Protein AF-A0A956XSM3-F1 (afdb_monomer)

Mean predicted aligned error: 4.88 Å

pLDDT: mean 94.02, std 9.65, range [38.81, 98.31]

Secondary structure (DSSP, 8-state):
-HHHHHHHHHHHHHHHHHHT-S---S---THHHHHHHHHTT-----HHHHHHHHHHHHHHHHTTTSS-----SHHHHHHHHHHHHHHS---

Foldseek 3Di:
DVVVVVVVVVVVVVVCVVVVVDDDDPDDDPCVVVVVCVVVVHDDQDPVLVVQQVVVQCVVQVVVVHSGHHDPDPVVSVVSSVVVCVVDPDD

Structure (mmCIF, N/CA/C/O backbone):
data_AF-A0A956XSM3-F1
#
_entry.id   AF-A0A956XSM3-F1
#
loop_
_atom_site.group_PDB
_atom_site.id
_atom_site.type_symbol
_atom_site.label_atom_id
_atom_site.label_alt_id
_atom_site.label_comp_id
_atom_site.label_asym_id
_atom_site.label_entity_id
_atom_site.label_seq_id
_atom_site.pdbx_PDB_ins_code
_atom_site.Cartn_x
_atom_site.Cartn_y
_atom_site.Cartn_z
_atom_site.occupancy
_atom_site.B_iso_or_equiv
_atom_site.auth_seq_id
_atom_site.auth_comp_id
_atom_site.auth_asym_id
_atom_site.auth_atom_id
_atom_site.pdbx_PDB_model_num
ATOM 1 N N . THR A 1 1 ? 15.663 11.140 7.553 1.00 80.88 1 THR A N 1
ATOM 2 C CA . THR A 1 1 ? 16.673 10.271 6.920 1.00 80.88 1 THR A CA 1
ATOM 3 C C . THR A 1 1 ? 16.077 9.523 5.736 1.00 80.88 1 THR A C 1
ATOM 5 O O . THR A 1 1 ? 16.538 9.769 4.636 1.00 80.88 1 THR A O 1
ATOM 8 N N . ASN A 1 2 ? 14.974 8.779 5.897 1.00 94.75 2 ASN A N 1
ATOM 9 C CA . ASN A 1 2 ? 14.372 7.964 4.819 1.00 94.75 2 ASN A CA 1
ATOM 10 C C . ASN A 1 2 ? 13.973 8.740 3.549 1.00 94.75 2 ASN A C 1
ATOM 12 O O . ASN A 1 2 ? 14.044 8.201 2.456 1.00 94.75 2 ASN A O 1
ATOM 16 N N . ARG A 1 3 ? 13.542 10.007 3.665 1.00 95.12 3 ARG A N 1
ATOM 17 C CA . ARG A 1 3 ? 13.119 10.795 2.492 1.00 95.12 3 ARG A CA 1
ATOM 18 C C . ARG A 1 3 ? 14.276 11.099 1.537 1.00 95.12 3 ARG A C 1
ATOM 20 O O . ARG A 1 3 ? 14.094 10.988 0.336 1.00 95.12 3 ARG A O 1
ATOM 27 N N . ALA A 1 4 ? 15.421 11.528 2.066 1.00 96.31 4 ALA A N 1
ATOM 28 C CA . ALA A 1 4 ? 16.575 11.885 1.240 1.00 96.31 4 ALA A CA 1
ATOM 29 C C . ALA A 1 4 ? 17.190 10.634 0.593 1.00 96.31 4 ALA A C 1
ATOM 31 O O . ALA A 1 4 ? 17.437 10.631 -0.604 1.00 96.31 4 ALA A O 1
ATOM 32 N N . ASP A 1 5 ? 17.309 9.561 1.374 1.00 97.44 5 ASP A N 1
ATOM 33 C CA . ASP A 1 5 ? 17.765 8.241 0.924 1.00 9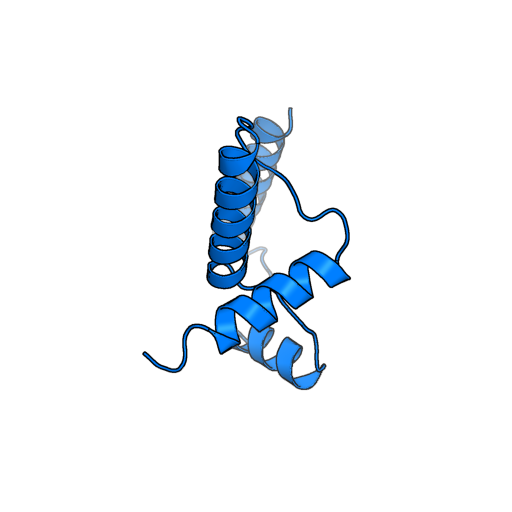7.44 5 ASP A CA 1
ATOM 34 C C . ASP A 1 5 ? 16.872 7.651 -0.188 1.00 97.44 5 ASP A C 1
ATOM 36 O O . ASP A 1 5 ? 17.353 7.210 -1.231 1.00 97.44 5 ASP A O 1
ATOM 40 N N . ALA A 1 6 ? 15.545 7.747 -0.035 1.00 97.75 6 ALA A N 1
ATOM 41 C CA . ALA A 1 6 ? 14.610 7.325 -1.077 1.00 97.75 6 ALA A CA 1
ATOM 42 C C . ALA A 1 6 ? 14.757 8.149 -2.367 1.00 97.75 6 ALA A C 1
ATOM 44 O O . ALA A 1 6 ? 14.658 7.595 -3.459 1.00 97.75 6 ALA A O 1
ATOM 45 N N . VAL A 1 7 ? 15.005 9.459 -2.260 1.00 98.00 7 VAL A N 1
ATOM 46 C CA . VAL A 1 7 ? 15.239 10.318 -3.433 1.00 98.00 7 VAL A CA 1
ATOM 47 C C . VAL A 1 7 ? 16.516 9.905 -4.164 1.00 98.00 7 VAL A C 1
ATOM 49 O O . VAL A 1 7 ? 16.497 9.783 -5.385 1.00 98.00 7 VAL A O 1
ATOM 52 N N . GLU A 1 8 ? 17.604 9.644 -3.442 1.00 97.88 8 GLU A N 1
ATOM 53 C CA . GLU A 1 8 ? 18.862 9.170 -4.032 1.00 97.88 8 GLU A CA 1
ATOM 54 C C . GLU A 1 8 ? 18.693 7.818 -4.743 1.00 97.88 8 GLU A C 1
ATOM 56 O O . GLU A 1 8 ? 19.148 7.642 -5.877 1.00 97.88 8 GLU A O 1
ATOM 61 N N . SER A 1 9 ? 17.954 6.896 -4.120 1.00 97.06 9 SER A N 1
ATOM 62 C CA . SER A 1 9 ? 17.625 5.596 -4.713 1.00 97.06 9 SER A CA 1
ATOM 63 C C . SER A 1 9 ? 16.824 5.745 -6.011 1.00 97.06 9 SER A C 1
ATOM 65 O O . SER A 1 9 ? 17.157 5.124 -7.018 1.00 97.06 9 SER A O 1
ATOM 67 N N . VAL A 1 10 ? 15.795 6.603 -6.023 1.00 97.50 10 VAL A N 1
ATOM 68 C CA . VAL A 1 10 ? 14.982 6.863 -7.224 1.00 97.50 10 VAL A CA 1
ATOM 69 C C . VAL A 1 10 ? 15.814 7.515 -8.327 1.00 97.50 10 VAL A C 1
ATOM 71 O O . VAL A 1 10 ? 15.685 7.129 -9.485 1.00 97.50 10 VAL A O 1
ATOM 74 N N . ASN A 1 11 ? 16.700 8.453 -7.990 1.00 97.94 11 ASN A N 1
ATOM 75 C CA . ASN A 1 11 ? 17.580 9.081 -8.978 1.00 97.94 11 ASN A CA 1
ATOM 76 C C . ASN A 1 11 ? 18.517 8.060 -9.637 1.00 97.94 11 ASN A C 1
ATOM 78 O O . ASN A 1 11 ? 18.718 8.119 -10.847 1.00 97.94 11 ASN A O 1
ATOM 82 N N . SER A 1 12 ? 19.034 7.097 -8.871 1.00 96.94 12 SER A N 1
ATOM 83 C CA . SER A 1 12 ? 19.830 5.994 -9.424 1.00 96.94 12 SER A CA 1
ATOM 84 C C . SER A 1 12 ? 19.014 5.135 -10.399 1.00 96.94 12 SER A C 1
ATOM 86 O O . SER A 1 12 ? 19.476 4.862 -11.502 1.00 96.94 12 SER A O 1
ATOM 88 N N . MET A 1 13 ? 17.766 4.791 -10.051 1.00 96.75 13 MET A N 1
ATOM 89 C CA . MET A 1 13 ? 16.876 4.038 -10.952 1.00 96.75 13 MET A CA 1
ATOM 90 C C . MET A 1 13 ? 16.564 4.807 -12.244 1.00 96.75 13 MET A C 1
ATOM 92 O O . MET A 1 13 ? 16.488 4.209 -13.314 1.00 96.75 13 MET A O 1
ATOM 96 N N . LEU A 1 14 ? 16.386 6.130 -12.168 1.00 97.12 14 LEU A N 1
ATOM 97 C CA . LEU A 1 14 ? 16.175 6.971 -13.351 1.00 97.12 14 LEU A CA 1
ATOM 98 C C . LEU A 1 14 ? 17.418 7.006 -14.247 1.00 97.12 14 LEU A C 1
ATOM 100 O O . LEU A 1 14 ? 17.288 6.883 -15.462 1.00 97.12 14 LEU A O 1
ATOM 104 N N . ALA A 1 15 ? 18.612 7.095 -13.656 1.00 97.31 15 ALA A N 1
ATOM 105 C CA . ALA A 1 15 ? 19.863 7.014 -14.403 1.00 97.31 15 ALA A CA 1
ATOM 106 C C . ALA A 1 15 ? 20.023 5.657 -15.113 1.00 97.31 15 ALA A C 1
ATOM 108 O O . ALA A 1 15 ? 20.503 5.617 -16.245 1.00 97.31 15 ALA A O 1
ATOM 109 N N . ASP A 1 16 ? 19.585 4.549 -14.504 1.00 96.69 16 ASP A N 1
ATOM 110 C CA . ASP A 1 16 ? 19.588 3.238 -15.168 1.00 96.69 16 ASP A CA 1
ATOM 111 C C . ASP A 1 16 ? 18.648 3.193 -16.382 1.00 96.69 16 ASP A C 1
ATOM 113 O O . ASP A 1 16 ? 18.979 2.608 -17.416 1.00 96.69 16 ASP A O 1
ATOM 117 N N . VAL A 1 17 ? 17.483 3.841 -16.285 1.00 95.00 17 VAL A N 1
ATOM 118 C CA . VAL A 1 17 ? 16.542 3.972 -17.408 1.00 95.00 17 VAL A CA 1
ATOM 119 C C . VAL A 1 17 ? 17.160 4.788 -18.543 1.00 95.00 17 VAL A C 1
ATOM 121 O O . VAL A 1 17 ? 17.111 4.353 -19.693 1.00 95.00 17 VAL A O 1
ATOM 124 N N . GLU A 1 18 ? 17.774 5.932 -18.231 1.00 96.12 18 GLU A N 1
ATOM 125 C CA . GLU A 1 18 ? 18.439 6.795 -19.218 1.00 96.12 18 GLU A CA 1
ATOM 126 C C . GLU A 1 18 ? 19.606 6.088 -19.920 1.00 96.12 18 GLU A C 1
ATOM 128 O O . GLU A 1 18 ? 19.781 6.231 -21.130 1.00 96.12 18 GLU A O 1
ATOM 133 N N . ASN A 1 19 ? 20.373 5.284 -19.180 1.00 96.25 19 ASN A N 1
ATOM 134 C CA . ASN A 1 19 ? 21.513 4.537 -19.710 1.00 96.25 19 ASN A CA 1
ATOM 135 C C . ASN A 1 19 ? 21.128 3.195 -20.354 1.00 96.25 19 ASN A C 1
ATOM 137 O O . ASN A 1 19 ? 21.993 2.510 -20.904 1.00 96.25 19 ASN A O 1
ATOM 141 N N . GLY A 1 20 ? 19.854 2.795 -20.291 1.00 94.62 20 GLY A N 1
ATOM 142 C CA . GLY A 1 20 ? 19.388 1.510 -20.815 1.00 94.62 20 GLY A CA 1
ATOM 143 C C . GLY A 1 20 ? 19.948 0.294 -20.068 1.00 94.62 20 GLY A C 1
ATOM 144 O O . GLY A 1 20 ? 19.986 -0.801 -20.625 1.00 94.62 20 GLY A O 1
ATOM 145 N N . THR A 1 21 ? 20.387 0.461 -18.818 1.00 94.25 21 THR A N 1
ATOM 146 C CA . THR A 1 21 ? 20.985 -0.591 -17.974 1.00 94.25 21 THR A CA 1
ATOM 147 C C . THR A 1 21 ? 19.948 -1.342 -17.136 1.00 94.25 21 THR A C 1
ATOM 149 O O . THR A 1 21 ? 20.287 -1.982 -16.141 1.00 94.25 21 THR A O 1
ATOM 152 N N . PHE A 1 22 ? 18.675 -1.303 -17.536 1.00 90.81 22 PHE A N 1
ATOM 153 C CA . PHE A 1 22 ? 17.573 -1.937 -16.818 1.00 90.81 22 PHE A CA 1
ATOM 154 C C . PHE A 1 22 ? 17.121 -3.250 -17.468 1.00 90.81 22 PHE A C 1
ATOM 156 O O . PHE A 1 22 ? 17.254 -3.491 -18.670 1.00 90.81 22 PHE A O 1
ATOM 163 N N . TRP A 1 23 ? 16.563 -4.129 -16.641 1.00 91.19 23 TRP A N 1
ATOM 164 C CA . TRP A 1 23 ? 16.024 -5.410 -17.079 1.00 91.19 23 TRP A CA 1
ATOM 165 C C . TRP A 1 23 ? 14.824 -5.231 -18.022 1.00 91.19 23 TRP A C 1
ATOM 167 O O . TRP A 1 23 ? 13.920 -4.448 -17.744 1.00 91.19 23 TRP A O 1
ATOM 177 N N . SER A 1 24 ? 14.792 -6.000 -19.115 1.00 90.38 24 SER A N 1
ATOM 178 C CA . SER A 1 24 ? 13.673 -6.043 -20.065 1.00 90.38 24 SER A CA 1
ATOM 179 C C . SER A 1 24 ? 12.802 -7.285 -19.821 1.00 90.38 24 SER A C 1
ATOM 181 O O . SER A 1 24 ? 13.180 -8.382 -20.246 1.00 90.38 24 SER A O 1
ATOM 183 N N . PRO A 1 25 ? 11.658 -7.157 -19.128 1.00 91.12 25 PRO A N 1
ATOM 184 C CA . PRO A 1 25 ? 10.762 -8.279 -18.881 1.00 91.12 25 PRO A CA 1
ATOM 185 C C . PRO A 1 25 ? 10.035 -8.727 -20.149 1.00 91.12 25 PRO A C 1
ATOM 187 O O . PRO A 1 25 ? 9.681 -7.924 -21.009 1.00 91.12 25 PRO A O 1
ATOM 190 N N . THR A 1 26 ? 9.728 -10.021 -20.222 1.00 94.31 26 THR A N 1
ATOM 191 C CA . THR A 1 26 ? 8.848 -10.587 -21.256 1.00 94.31 26 THR A CA 1
ATOM 192 C C . THR A 1 26 ? 7.366 -10.359 -20.959 1.00 94.31 26 THR A C 1
ATOM 194 O O . THR A 1 26 ? 6.558 -10.320 -21.882 1.00 94.31 26 THR A O 1
ATOM 197 N N . VAL A 1 27 ? 7.004 -10.193 -19.684 1.00 93.81 27 VAL A N 1
ATOM 198 C CA . VAL A 1 27 ? 5.641 -9.893 -19.229 1.00 93.81 27 VAL A CA 1
ATOM 199 C C . VAL A 1 27 ? 5.606 -8.464 -18.704 1.00 93.81 27 VAL A C 1
ATOM 201 O O . VAL A 1 27 ? 6.258 -8.152 -17.711 1.00 93.81 27 VAL A O 1
ATOM 204 N N . THR A 1 28 ? 4.850 -7.599 -19.375 1.00 94.06 28 THR A N 1
ATOM 205 C CA . THR A 1 28 ? 4.766 -6.161 -19.068 1.00 94.06 28 THR A CA 1
ATOM 206 C C . THR A 1 28 ? 3.386 -5.718 -18.591 1.00 94.06 28 THR A C 1
ATOM 208 O O . THR A 1 28 ? 3.242 -4.577 -18.158 1.00 94.06 28 THR A O 1
ATOM 211 N N . ASP A 1 29 ? 2.379 -6.595 -18.652 1.00 95.62 29 ASP A N 1
ATOM 212 C CA . ASP A 1 29 ? 1.025 -6.294 -18.190 1.00 95.62 29 ASP A CA 1
ATOM 213 C C . ASP A 1 29 ? 1.004 -6.118 -16.659 1.00 95.62 29 ASP A C 1
ATOM 215 O O . ASP A 1 29 ? 1.316 -7.067 -15.931 1.00 95.62 29 ASP A O 1
ATOM 219 N N . PRO A 1 30 ? 0.606 -4.943 -16.139 1.00 91.38 30 PRO A N 1
ATOM 220 C CA . PRO A 1 30 ? 0.465 -4.725 -14.703 1.00 91.38 30 PRO A CA 1
ATOM 221 C C . PRO A 1 30 ? -0.502 -5.705 -14.020 1.00 91.38 30 PRO A C 1
ATOM 223 O O . PRO A 1 30 ? -0.337 -5.994 -12.831 1.00 91.38 30 PRO A O 1
ATOM 226 N N . ALA A 1 31 ? -1.493 -6.241 -14.745 1.00 95.00 31 ALA A N 1
ATOM 227 C CA . ALA A 1 31 ? -2.447 -7.205 -14.199 1.00 95.00 31 ALA A CA 1
ATOM 228 C C . ALA A 1 31 ? -1.807 -8.566 -13.876 1.00 95.00 31 ALA A C 1
ATOM 230 O O . ALA A 1 31 ? -2.293 -9.265 -12.984 1.00 95.00 31 ALA A O 1
ATOM 231 N N . ALA A 1 32 ? -0.671 -8.904 -14.501 1.00 96.25 32 ALA A N 1
ATOM 232 C CA . ALA A 1 32 ? -0.006 -10.196 -14.330 1.00 96.25 32 ALA A CA 1
ATOM 233 C C . ALA A 1 32 ? 0.355 -10.498 -12.865 1.00 96.25 32 ALA A C 1
ATOM 235 O O . ALA A 1 32 ? 0.279 -11.645 -12.426 1.00 96.25 32 ALA A O 1
ATOM 236 N N . MET A 1 33 ? 0.703 -9.474 -12.077 1.00 95.00 33 MET A N 1
ATOM 237 C CA . MET A 1 33 ? 0.963 -9.652 -10.646 1.00 95.00 33 MET A CA 1
ATOM 238 C C . MET A 1 33 ? -0.313 -10.011 -9.878 1.00 95.00 33 MET A C 1
ATOM 240 O O . MET A 1 33 ? -0.304 -10.904 -9.034 1.00 95.00 33 MET A O 1
ATOM 244 N N . VAL A 1 34 ? -1.422 -9.329 -10.168 1.00 96.00 34 VAL A N 1
ATOM 245 C CA . VAL A 1 34 ? -2.706 -9.584 -9.504 1.00 96.00 34 VAL A CA 1
ATOM 246 C C . VAL A 1 34 ? -3.213 -10.983 -9.848 1.00 96.00 34 VAL A C 1
ATOM 248 O O . VAL A 1 34 ? -3.694 -11.692 -8.966 1.00 96.00 34 VAL A O 1
ATOM 251 N N . ASP A 1 35 ? -3.061 -11.412 -11.097 1.00 96.69 35 ASP A N 1
ATOM 252 C CA . ASP A 1 35 ? -3.459 -12.753 -11.518 1.00 96.69 35 ASP A CA 1
ATOM 253 C C . ASP A 1 35 ? -2.595 -13.840 -10.875 1.00 96.69 35 ASP A C 1
ATOM 255 O O . ASP A 1 35 ? -3.140 -14.827 -10.380 1.00 96.69 35 ASP A O 1
ATOM 259 N N . LEU A 1 36 ? -1.285 -13.611 -10.739 1.00 96.75 36 LEU A N 1
ATOM 260 C CA . LEU A 1 36 ? -0.401 -14.509 -9.994 1.00 96.75 36 LEU A CA 1
ATOM 261 C C . LEU A 1 36 ? -0.811 -14.637 -8.517 1.00 96.75 36 LEU A C 1
ATOM 263 O O . LEU A 1 36 ? -0.754 -15.725 -7.942 1.00 96.75 36 LEU A O 1
ATOM 267 N N . LEU A 1 37 ? -1.236 -13.540 -7.880 1.00 97.69 37 LEU A N 1
ATOM 268 C CA . LEU A 1 37 ? -1.743 -13.578 -6.505 1.00 97.69 37 LEU A CA 1
ATOM 269 C C . LEU A 1 37 ? -3.042 -14.389 -6.401 1.00 97.69 37 LEU A C 1
ATOM 271 O O . LEU A 1 37 ? -3.189 -15.163 -5.453 1.00 97.69 37 LEU A O 1
ATOM 275 N N . LYS A 1 38 ? -3.957 -14.257 -7.373 1.00 97.19 38 LYS A N 1
ATOM 276 C CA . LYS A 1 38 ? -5.194 -15.056 -7.435 1.00 97.19 38 LYS A CA 1
ATOM 277 C C . LYS A 1 38 ? -4.899 -16.540 -7.633 1.00 97.19 38 LYS A C 1
ATOM 279 O O . LYS A 1 38 ? -5.462 -17.357 -6.910 1.00 97.19 38 LYS A O 1
ATOM 284 N N . GLU A 1 39 ? -4.014 -16.876 -8.571 1.00 98.00 39 GLU A N 1
ATOM 285 C CA . GLU A 1 39 ? -3.587 -18.253 -8.853 1.00 98.00 39 GLU A CA 1
ATOM 286 C C . GLU A 1 39 ? -3.005 -18.916 -7.601 1.00 98.00 39 GLU A C 1
ATOM 288 O O . GLU A 1 39 ? -3.311 -20.062 -7.285 1.00 98.00 39 GLU A O 1
ATOM 293 N N . ARG A 1 40 ? -2.215 -18.164 -6.830 1.00 98.19 40 ARG A N 1
ATOM 294 C CA . ARG A 1 40 ? -1.623 -18.630 -5.570 1.00 98.19 40 ARG A CA 1
ATOM 295 C C . ARG A 1 40 ? -2.577 -18.576 -4.377 1.00 98.19 40 ARG A C 1
ATOM 297 O O . ARG A 1 40 ? -2.144 -18.842 -3.257 1.00 98.19 40 ARG A 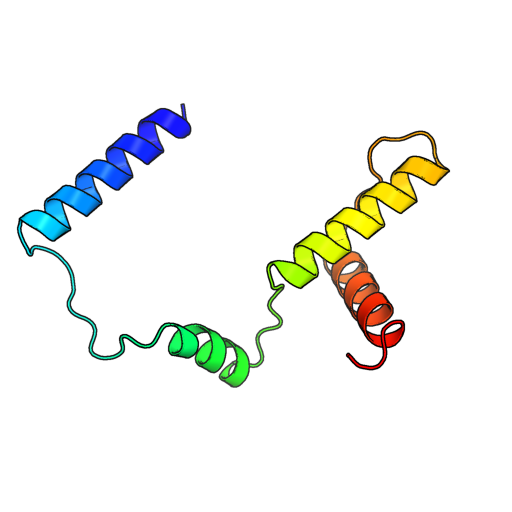O 1
ATOM 304 N N . HIS A 1 41 ? -3.840 -18.210 -4.589 1.00 97.62 41 HIS A N 1
ATOM 305 C CA . HIS A 1 41 ? -4.843 -18.041 -3.539 1.00 97.62 41 HIS A CA 1
ATOM 306 C C . HIS A 1 41 ? -4.387 -17.105 -2.401 1.00 97.62 41 HIS A C 1
ATOM 308 O O . HIS A 1 41 ? -4.719 -17.309 -1.232 1.00 97.62 41 HIS A O 1
ATOM 314 N N . VAL A 1 42 ? -3.621 -16.060 -2.732 1.00 97.62 42 VAL A N 1
ATOM 315 C CA . VAL A 1 42 ? -3.153 -15.071 -1.756 1.00 97.62 42 VAL A CA 1
ATOM 316 C C . VAL A 1 42 ? -4.276 -14.091 -1.452 1.00 97.62 42 VAL A C 1
ATOM 318 O O . VAL A 1 42 ? -4.778 -13.393 -2.332 1.00 97.62 42 VAL A O 1
ATOM 321 N N . ARG A 1 43 ? -4.628 -13.976 -0.172 1.00 95.38 43 ARG A N 1
ATOM 322 C CA . ARG A 1 43 ? -5.509 -12.913 0.307 1.00 95.38 43 ARG A CA 1
ATOM 323 C C . ARG A 1 43 ? -4.728 -11.602 0.407 1.00 95.38 43 ARG A C 1
ATOM 325 O O . ARG A 1 43 ? -3.993 -11.393 1.368 1.00 95.38 43 ARG A O 1
ATOM 332 N N . TYR A 1 44 ? -4.896 -10.725 -0.577 1.00 95.81 44 TYR A N 1
ATOM 333 C CA . TYR A 1 44 ? -4.325 -9.378 -0.569 1.00 95.81 44 TYR A CA 1
ATOM 334 C C . TYR A 1 44 ? -5.359 -8.327 -0.146 1.00 95.81 44 TYR A C 1
ATOM 336 O O . TYR A 1 44 ? -6.567 -8.531 -0.262 1.00 95.81 44 TYR A O 1
ATOM 344 N N . VAL A 1 45 ? -4.865 -7.194 0.354 1.00 96.50 45 VAL A N 1
ATOM 345 C CA . VAL A 1 45 ? -5.666 -6.022 0.728 1.00 96.50 45 VAL A CA 1
ATOM 346 C C . VAL A 1 45 ? -5.423 -4.958 -0.332 1.00 96.50 45 VAL A C 1
ATOM 348 O O . VAL A 1 45 ? -4.286 -4.534 -0.539 1.00 96.50 45 VAL A O 1
ATOM 351 N N . THR A 1 46 ? -6.474 -4.558 -1.041 1.00 96.38 46 THR A N 1
ATOM 352 C CA . THR A 1 46 ? -6.379 -3.477 -2.029 1.00 96.38 46 THR A CA 1
ATOM 353 C C . THR A 1 46 ? -6.288 -2.114 -1.349 1.00 96.38 46 THR A C 1
ATOM 355 O O . THR A 1 46 ? -6.559 -1.964 -0.158 1.00 96.38 46 THR A O 1
ATOM 358 N N . TRP A 1 47 ? -5.968 -1.078 -2.123 1.00 96.69 47 TRP A N 1
ATOM 359 C CA . TRP A 1 47 ? -6.048 0.297 -1.633 1.00 96.69 47 TRP A CA 1
ATOM 360 C C . TRP A 1 47 ? -7.461 0.672 -1.154 1.00 96.69 47 TRP A C 1
ATOM 362 O O . TRP A 1 47 ? -7.612 1.292 -0.104 1.00 96.69 47 TRP A O 1
ATOM 372 N N . ALA A 1 48 ? -8.497 0.245 -1.882 1.00 97.19 48 ALA A N 1
ATOM 373 C CA . ALA A 1 48 ? -9.889 0.474 -1.497 1.00 97.19 48 ALA A CA 1
ATOM 374 C C . ALA A 1 48 ? -10.249 -0.251 -0.190 1.00 97.19 48 ALA A C 1
ATOM 376 O O . ALA A 1 48 ? -10.895 0.333 0.680 1.00 97.19 48 ALA A O 1
ATOM 377 N N . ASP A 1 49 ? -9.772 -1.487 -0.015 1.00 97.56 49 ASP A N 1
ATOM 378 C CA . ASP A 1 49 ? -9.923 -2.213 1.248 1.00 97.56 49 ASP A CA 1
ATOM 379 C C . ASP A 1 49 ? -9.238 -1.462 2.396 1.00 97.56 49 ASP A C 1
ATOM 381 O O . ASP A 1 49 ? -9.838 -1.252 3.446 1.00 97.56 49 ASP A O 1
ATOM 385 N N . TRP A 1 50 ? -8.002 -0.998 2.193 1.00 98.00 50 TRP A N 1
ATOM 386 C CA . TRP A 1 50 ? -7.281 -0.232 3.207 1.00 98.00 50 TRP A CA 1
ATOM 387 C C . TRP A 1 50 ? -8.019 1.057 3.588 1.00 98.00 50 TRP A C 1
ATOM 389 O O . TRP A 1 50 ? -8.173 1.328 4.775 1.00 98.00 50 TRP A O 1
ATOM 399 N N . LEU A 1 51 ? -8.540 1.812 2.615 1.00 98.12 51 LEU A N 1
ATOM 400 C CA . LEU A 1 51 ? -9.347 3.010 2.878 1.00 98.12 51 LEU A CA 1
ATOM 401 C C . LEU A 1 51 ? -10.614 2.682 3.673 1.00 98.12 51 LEU A C 1
ATOM 403 O O . LEU A 1 51 ? -11.000 3.429 4.573 1.00 98.12 51 LEU A O 1
ATOM 407 N N . ARG A 1 52 ? -11.259 1.548 3.375 1.00 97.94 52 ARG A N 1
ATOM 408 C CA . ARG A 1 52 ? -12.431 1.104 4.132 1.00 97.94 52 ARG A CA 1
ATOM 409 C C . ARG A 1 52 ? -12.066 0.768 5.573 1.00 97.94 52 ARG A C 1
ATOM 411 O O . ARG A 1 52 ? -12.783 1.179 6.484 1.00 97.94 52 ARG A O 1
ATOM 418 N N . LEU A 1 53 ? -10.960 0.058 5.783 1.00 97.94 53 LEU A N 1
ATOM 419 C CA . LEU A 1 53 ? -10.443 -0.235 7.116 1.00 97.94 53 LEU A CA 1
ATOM 420 C C . LEU A 1 53 ? -10.110 1.050 7.880 1.00 97.94 53 LEU A C 1
ATOM 422 O O . LEU A 1 53 ? -10.485 1.183 9.042 1.00 97.94 53 LEU A O 1
ATOM 426 N N . ASP A 1 54 ? -9.447 1.997 7.218 1.00 98.12 54 ASP A N 1
ATOM 427 C CA . ASP A 1 54 ? -9.084 3.296 7.774 1.00 98.12 54 ASP A CA 1
ATOM 428 C C . ASP A 1 54 ? -10.311 4.008 8.351 1.00 98.12 54 ASP A C 1
ATOM 430 O O . ASP A 1 54 ? -10.337 4.368 9.531 1.00 98.12 54 ASP A O 1
ATOM 434 N N . GLN A 1 55 ? -11.371 4.087 7.546 1.00 98.00 55 GLN A N 1
ATOM 435 C CA . GLN A 1 55 ? -12.645 4.679 7.929 1.00 98.00 55 GLN A CA 1
ATOM 436 C C . GLN A 1 55 ? -13.283 3.964 9.131 1.00 98.00 55 GLN A C 1
ATOM 438 O O . GLN A 1 55 ? -13.710 4.621 10.081 1.00 98.00 55 GLN A O 1
ATOM 443 N N . LEU A 1 56 ? -13.290 2.626 9.145 1.00 97.62 56 LEU A N 1
ATOM 444 C CA . LEU A 1 56 ? -13.813 1.848 10.276 1.00 97.62 56 LEU A CA 1
ATOM 445 C C . LEU A 1 56 ? -13.040 2.134 11.574 1.00 97.62 56 LEU A C 1
ATOM 447 O O . LEU A 1 56 ? -13.633 2.253 12.649 1.00 97.62 56 LEU A O 1
ATOM 451 N N . GLU A 1 57 ? -11.712 2.255 11.512 1.00 98.31 57 GLU A N 1
ATOM 452 C CA . GLU A 1 57 ? -10.894 2.570 12.686 1.00 98.31 57 GLU A CA 1
ATOM 453 C C . GLU A 1 57 ? -11.118 4.002 13.197 1.00 98.31 57 GLU A C 1
ATOM 455 O O . GLU A 1 57 ? -11.073 4.228 14.414 1.00 98.31 57 GLU A O 1
ATOM 460 N N . LEU A 1 58 ? -11.340 4.962 12.292 1.00 98.31 58 LEU A N 1
ATOM 461 C CA . LEU A 1 58 ? -11.694 6.344 12.631 1.00 98.31 58 LEU A CA 1
ATOM 462 C C . LEU A 1 58 ? -13.055 6.397 13.343 1.00 98.31 58 LEU A C 1
ATOM 464 O O . LEU A 1 58 ? -13.144 6.942 14.444 1.00 98.31 58 LEU A O 1
ATOM 468 N N . GLU A 1 59 ? -14.081 5.748 12.786 1.00 97.12 59 GLU A N 1
ATOM 469 C CA . GLU A 1 59 ? -15.433 5.663 13.364 1.00 97.12 59 GLU A CA 1
ATOM 470 C C . GLU A 1 59 ? -15.416 5.046 14.771 1.00 97.12 59 GLU A C 1
ATOM 472 O O . GLU A 1 59 ? -15.966 5.605 15.725 1.00 97.12 59 GLU A O 1
ATOM 477 N N . ARG A 1 60 ? -14.702 3.924 14.941 1.00 97.00 60 ARG A N 1
ATOM 478 C CA . ARG A 1 60 ? -14.493 3.278 16.250 1.00 97.00 60 ARG A CA 1
ATOM 479 C C . ARG A 1 60 ? -13.765 4.186 17.240 1.00 97.00 60 ARG A C 1
ATOM 481 O O . ARG A 1 60 ? -13.998 4.107 18.445 1.00 97.00 60 ARG A O 1
ATOM 488 N N . GLY A 1 61 ? -12.836 5.007 16.753 1.00 97.88 61 GLY A N 1
ATOM 489 C CA . GLY A 1 61 ? -12.133 5.996 17.562 1.00 97.88 61 GLY A CA 1
ATOM 490 C C . GLY A 1 61 ? -13.086 7.064 18.085 1.00 97.88 61 GLY A C 1
ATOM 491 O O . GLY A 1 61 ? -13.137 7.289 19.298 1.00 97.88 61 GLY A O 1
ATOM 492 N N . GLN A 1 62 ? -13.873 7.656 17.185 1.00 97.19 62 GLN A N 1
ATOM 493 C CA . GLN A 1 62 ? -14.791 8.757 17.473 1.00 97.19 62 GLN A CA 1
ATOM 494 C C . GLN A 1 62 ? -15.791 8.406 18.581 1.00 97.19 62 GLN A C 1
ATOM 496 O O . GLN A 1 62 ? -16.000 9.209 19.489 1.00 97.19 62 GLN A O 1
ATOM 501 N N . GLN A 1 63 ? -16.321 7.178 18.581 1.00 93.75 63 GLN A N 1
ATOM 502 C CA . GLN A 1 63 ? -17.225 6.662 19.624 1.00 93.75 63 GLN A CA 1
ATOM 503 C C . GLN A 1 63 ? -16.616 6.683 21.038 1.00 93.75 63 GLN A C 1
ATOM 505 O O . GLN A 1 63 ? -17.337 6.688 22.030 1.00 93.75 63 GLN A O 1
ATOM 510 N N . SER A 1 64 ? -15.286 6.702 21.134 1.00 93.75 64 SER A N 1
ATOM 511 C CA . SER A 1 64 ? -14.528 6.742 22.390 1.00 93.75 64 SER A CA 1
ATOM 512 C C . SER A 1 64 ? -13.786 8.066 22.616 1.00 93.75 64 SER A C 1
ATOM 514 O O . SER A 1 64 ? -12.924 8.138 23.490 1.00 93.75 64 SER A O 1
ATOM 516 N N . GLY A 1 65 ? -14.070 9.102 21.816 1.00 96.62 65 GLY A N 1
ATOM 517 C CA . GLY A 1 65 ? -13.375 10.394 21.880 1.00 96.62 65 GLY A CA 1
ATOM 518 C C . GLY A 1 65 ? -11.904 10.335 21.448 1.00 96.62 65 GLY A C 1
ATOM 519 O O . GLY A 1 65 ? -11.109 11.193 21.823 1.00 96.62 65 GLY A O 1
ATOM 520 N N . ARG A 1 66 ? -11.513 9.310 20.683 1.00 97.25 66 ARG A N 1
ATOM 521 C CA . ARG A 1 66 ? -10.143 9.107 20.193 1.00 97.25 66 ARG A CA 1
ATOM 522 C C . ARG A 1 66 ? -10.083 9.384 18.689 1.00 97.25 66 ARG A C 1
ATOM 524 O O . ARG A 1 66 ? -11.042 9.068 17.995 1.00 97.25 66 ARG A O 1
ATOM 531 N N . PRO A 1 67 ? -8.948 9.851 18.136 1.00 97.25 67 PRO A N 1
ATOM 532 C CA . PRO A 1 67 ? -8.817 10.022 16.686 1.00 97.25 67 PRO A CA 1
ATOM 533 C C . PRO A 1 67 ? -8.996 8.713 15.910 1.00 97.25 67 PRO A C 1
ATOM 535 O O . PRO A 1 67 ? -9.423 8.720 14.765 1.00 97.25 67 PRO A O 1
ATOM 538 N N . ARG A 1 68 ? -8.629 7.584 16.529 1.00 98.19 68 ARG A N 1
ATOM 539 C CA . ARG A 1 68 ? -8.667 6.253 15.926 1.00 98.19 68 ARG A CA 1
ATOM 540 C C . ARG A 1 68 ? -8.668 5.166 16.989 1.00 98.19 68 ARG A C 1
ATOM 542 O O . ARG A 1 68 ? -7.990 5.297 18.014 1.00 98.19 68 ARG A O 1
ATOM 549 N N . ARG A 1 69 ? -9.327 4.045 16.697 1.00 98.19 69 ARG A N 1
ATOM 550 C CA . ARG A 1 69 ? -9.162 2.786 17.428 1.00 98.19 69 ARG A CA 1
ATOM 551 C C . ARG A 1 69 ? -8.847 1.642 16.465 1.00 98.19 69 ARG A C 1
ATOM 553 O O . ARG A 1 69 ? -9.754 1.064 15.867 1.00 98.19 69 ARG A O 1
ATOM 560 N N . LYS A 1 70 ? -7.553 1.313 16.378 1.00 97.81 70 LYS A N 1
ATOM 561 C CA . LYS A 1 70 ? -7.016 0.338 15.425 1.00 97.81 70 LYS A CA 1
ATOM 562 C C . LYS A 1 70 ? -7.519 -1.087 15.647 1.00 97.81 70 LYS A C 1
ATOM 564 O O . LYS A 1 70 ? -7.814 -1.474 16.783 1.00 97.81 70 LYS A O 1
ATOM 569 N N . PHE A 1 71 ? -7.569 -1.862 14.570 1.00 98.19 71 PHE A N 1
ATOM 570 C CA . PHE A 1 71 ? -7.544 -3.319 14.649 1.00 98.19 71 PHE A CA 1
ATOM 571 C C . PHE A 1 71 ? -6.100 -3.753 14.908 1.00 98.19 71 PHE A C 1
ATOM 573 O O . PHE A 1 71 ? -5.170 -3.286 14.257 1.00 98.19 71 PHE A O 1
ATOM 580 N N . THR A 1 72 ? -5.890 -4.586 15.923 1.00 97.44 72 THR A N 1
ATOM 581 C CA . THR A 1 72 ? -4.541 -4.93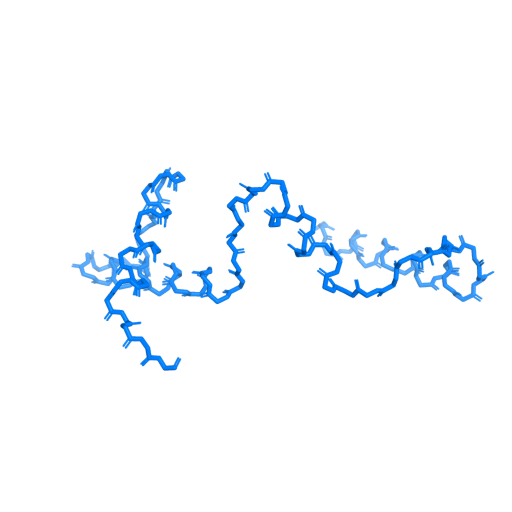2 16.405 1.00 97.44 72 THR A CA 1
ATOM 582 C C . THR A 1 72 ? -4.109 -6.341 16.021 1.00 97.44 7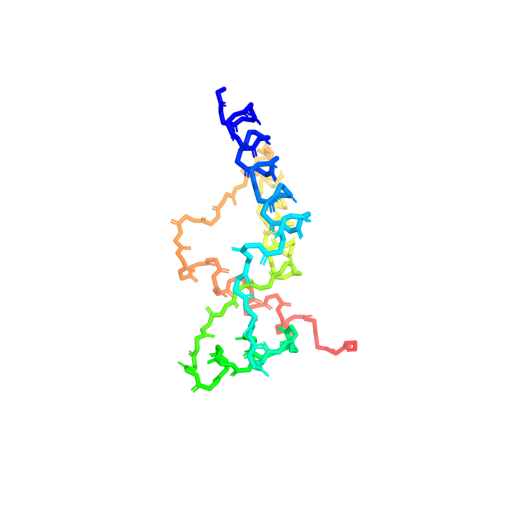2 THR A C 1
ATOM 584 O O . THR A 1 72 ? -3.003 -6.743 16.367 1.00 97.44 72 THR A O 1
ATOM 587 N N . THR A 1 73 ? -4.967 -7.086 15.326 1.00 98.31 73 THR A N 1
ATOM 588 C CA . THR A 1 73 ? -4.659 -8.404 14.768 1.00 98.31 73 THR A CA 1
ATOM 589 C C . THR A 1 73 ? -5.037 -8.438 13.295 1.00 98.31 73 THR A C 1
ATOM 591 O O . THR A 1 73 ? -5.903 -7.678 12.845 1.00 98.31 73 THR A O 1
ATOM 594 N N . ILE A 1 74 ? -4.368 -9.311 12.544 1.00 97.38 74 ILE A N 1
ATOM 595 C C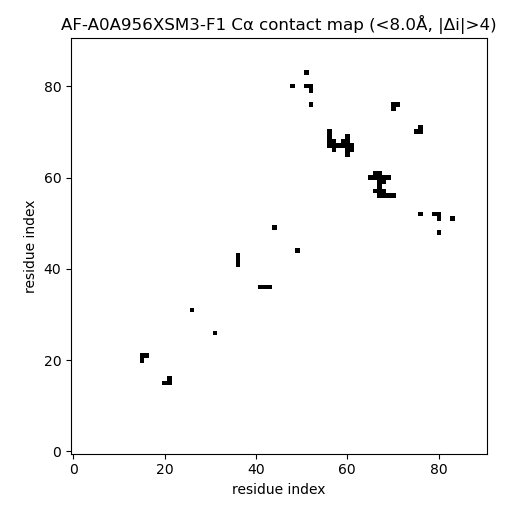A . ILE A 1 74 ? -4.633 -9.495 11.116 1.00 97.38 74 ILE A CA 1
ATOM 596 C C . ILE A 1 74 ? -6.047 -10.046 10.937 1.00 97.38 74 ILE A C 1
ATOM 598 O O . ILE A 1 74 ? -6.800 -9.536 10.118 1.00 97.38 74 ILE A O 1
ATOM 602 N N . GLU A 1 75 ? -6.437 -11.019 11.753 1.00 98.06 75 GLU A N 1
ATOM 603 C CA . GLU A 1 75 ? -7.746 -11.667 11.716 1.00 98.06 75 GLU A CA 1
ATOM 604 C C . GLU A 1 75 ? -8.867 -10.641 11.893 1.00 98.06 75 GLU A C 1
ATOM 606 O O . GLU A 1 75 ? -9.753 -10.559 11.051 1.00 98.06 75 GLU A O 1
ATOM 611 N N . ALA A 1 76 ? -8.771 -9.770 12.902 1.00 98.06 76 ALA A N 1
ATOM 612 C CA . ALA A 1 76 ? -9.798 -8.764 13.163 1.00 98.06 76 ALA A CA 1
ATOM 613 C C . ALA A 1 76 ? -9.871 -7.696 12.057 1.00 98.06 76 ALA A C 1
ATOM 615 O O . ALA A 1 76 ? -10.952 -7.206 11.737 1.00 98.06 76 ALA A O 1
ATOM 616 N N . MET A 1 77 ? -8.727 -7.325 11.470 1.00 97.88 77 MET A N 1
ATOM 617 C CA . MET A 1 77 ? -8.678 -6.426 10.311 1.00 97.88 77 MET A CA 1
ATOM 618 C C . MET A 1 77 ? -9.396 -7.042 9.105 1.00 97.88 77 MET A C 1
ATOM 620 O O . MET A 1 77 ? -10.168 -6.379 8.415 1.00 97.88 77 MET A O 1
ATOM 624 N N . LEU A 1 78 ? -9.127 -8.318 8.856 1.00 97.69 78 LEU A N 1
ATOM 625 C CA . LEU A 1 78 ? -9.659 -9.074 7.737 1.00 97.69 78 LEU A CA 1
ATOM 626 C C . LEU A 1 78 ? -11.160 -9.372 7.892 1.00 97.69 78 LEU A C 1
ATOM 628 O O . LEU A 1 78 ? -11.916 -9.187 6.940 1.00 97.69 78 LEU A O 1
ATOM 632 N N . GLU A 1 79 ? -11.607 -9.756 9.085 1.00 97.69 79 GLU A N 1
ATOM 633 C CA . GLU A 1 79 ? -13.024 -9.952 9.413 1.00 97.69 79 GLU A CA 1
ATOM 634 C C . GLU A 1 79 ? -13.828 -8.664 9.223 1.00 97.69 79 GLU A C 1
ATOM 636 O O . GLU A 1 79 ? -14.870 -8.684 8.571 1.00 97.69 79 GLU A O 1
ATOM 641 N N . ALA A 1 80 ? -13.312 -7.524 9.694 1.00 97.31 80 ALA A N 1
ATOM 642 C CA . ALA A 1 80 ? -13.973 -6.232 9.524 1.00 97.31 80 ALA A CA 1
ATOM 643 C C . ALA A 1 80 ? -14.157 -5.851 8.046 1.00 97.31 80 ALA A C 1
ATOM 645 O O . ALA A 1 80 ? -15.177 -5.269 7.669 1.00 97.31 80 ALA A O 1
ATOM 646 N N . LEU A 1 81 ? -13.189 -6.196 7.192 1.00 97.38 81 LEU A N 1
ATOM 647 C CA . LEU A 1 81 ? -13.300 -5.998 5.747 1.00 97.38 81 LEU A CA 1
ATOM 648 C C . LEU A 1 81 ? -14.335 -6.931 5.115 1.00 97.38 81 LEU A C 1
ATOM 650 O O . LEU A 1 81 ? -15.102 -6.492 4.258 1.00 97.38 81 LEU A O 1
ATOM 654 N N . ASP A 1 82 ? -14.391 -8.191 5.541 1.00 96.75 82 ASP A N 1
ATOM 655 C CA . ASP A 1 82 ? -15.378 -9.149 5.036 1.00 96.75 82 ASP A CA 1
ATOM 656 C C . ASP A 1 82 ? -16.803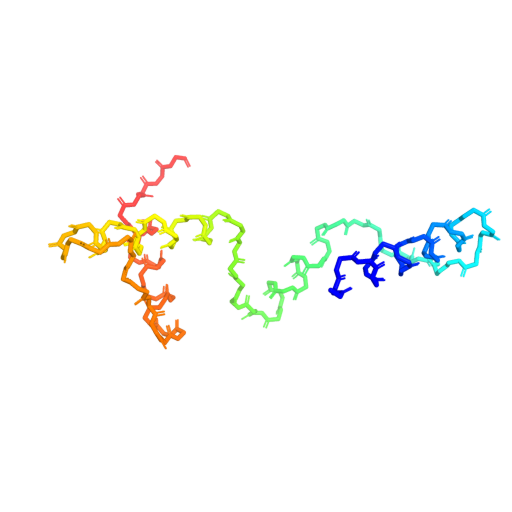 -8.753 5.448 1.00 96.75 82 ASP A C 1
ATOM 658 O O . ASP A 1 82 ? -17.730 -8.837 4.641 1.00 96.75 82 ASP A O 1
ATOM 662 N N . GLU A 1 83 ? -16.990 -8.276 6.679 1.00 95.88 83 GLU A N 1
ATOM 663 C CA . GLU A 1 83 ? -18.260 -7.724 7.162 1.00 95.88 83 GLU A CA 1
ATOM 664 C C . GLU A 1 83 ? -18.669 -6.475 6.379 1.00 95.88 83 GLU A C 1
ATOM 666 O O . GLU A 1 83 ? -19.807 -6.379 5.914 1.00 95.88 83 GLU A O 1
ATOM 671 N N . ALA A 1 84 ? -17.735 -5.545 6.164 1.00 92.56 84 ALA A N 1
ATOM 672 C CA . ALA A 1 84 ? -17.995 -4.331 5.400 1.00 92.56 84 ALA A CA 1
ATOM 673 C C . ALA A 1 84 ? -18.402 -4.624 3.947 1.00 92.56 84 ALA A C 1
ATOM 675 O O . ALA A 1 84 ? -19.288 -3.951 3.424 1.00 92.56 84 ALA A O 1
ATOM 676 N N . LYS A 1 85 ? -17.798 -5.637 3.311 1.00 90.56 85 LYS A N 1
ATOM 677 C CA . LYS A 1 85 ? -18.156 -6.081 1.954 1.00 90.56 85 LYS A CA 1
ATOM 678 C C . LYS A 1 85 ? -19.534 -6.734 1.898 1.00 90.56 85 LYS A C 1
ATOM 680 O O . LYS A 1 85 ? -20.281 -6.491 0.960 1.00 90.56 85 LYS A O 1
ATOM 685 N N . LYS A 1 86 ? -19.903 -7.526 2.909 1.00 89.50 86 LYS A N 1
ATOM 686 C CA . LYS A 1 86 ? -21.249 -8.125 3.007 1.00 89.50 86 LYS A CA 1
ATOM 687 C C . LYS A 1 86 ? -22.338 -7.068 3.202 1.00 89.50 86 LYS A C 1
ATOM 689 O O . LYS A 1 86 ? -23.438 -7.232 2.686 1.00 89.50 86 LYS A O 1
ATOM 694 N N . ALA A 1 87 ? -22.037 -6.006 3.949 1.00 77.62 87 ALA A N 1
ATOM 695 C CA . ALA A 1 87 ? -22.969 -4.917 4.238 1.00 77.62 87 ALA A CA 1
ATOM 696 C C . ALA A 1 87 ? -23.198 -3.955 3.056 1.00 77.62 87 ALA A C 1
ATOM 698 O O . ALA A 1 87 ? -24.155 -3.186 3.088 1.00 77.62 87 ALA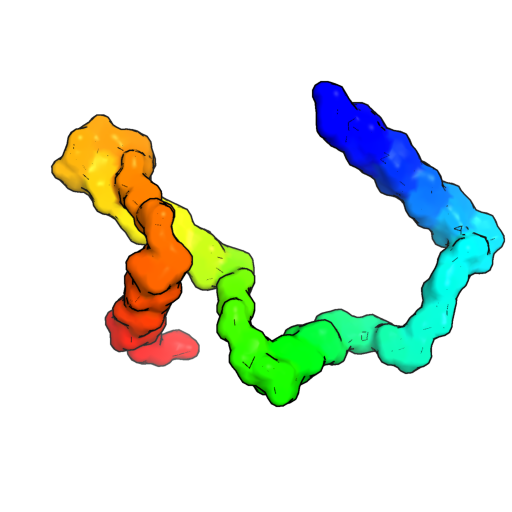 A O 1
ATOM 699 N N . ALA A 1 88 ? -22.358 -4.013 2.018 1.00 67.69 88 ALA A N 1
ATOM 700 C CA . ALA A 1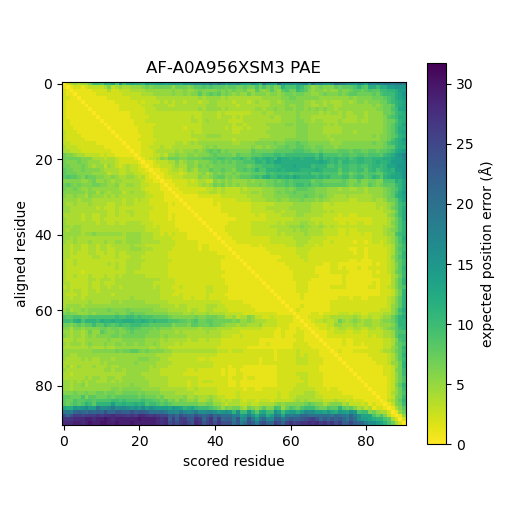 88 ? -22.509 -3.263 0.773 1.00 67.69 88 ALA A CA 1
ATOM 701 C C . ALA A 1 88 ? -22.789 -4.219 -0.407 1.00 67.69 88 ALA A C 1
ATOM 703 O O . ALA A 1 88 ? -21.910 -4.433 -1.245 1.00 67.69 88 ALA A O 1
ATOM 704 N N . PRO A 1 89 ? -23.972 -4.861 -0.476 1.00 48.75 89 PRO A N 1
ATOM 705 C CA . PRO A 1 89 ? -24.291 -5.732 -1.594 1.00 48.75 89 PRO A CA 1
ATOM 706 C C . PRO A 1 89 ? -24.563 -4.896 -2.853 1.00 48.75 89 PRO A C 1
ATOM 708 O O . PRO A 1 89 ? -25.660 -4.373 -3.014 1.00 48.75 89 PRO A O 1
ATOM 711 N N . GLY A 1 90 ? -23.566 -4.835 -3.741 1.00 56.28 90 GLY A N 1
ATOM 712 C CA . GLY A 1 90 ? -23.694 -4.426 -5.144 1.00 56.28 90 GLY A CA 1
ATOM 713 C C . GLY A 1 90 ? -23.822 -2.922 -5.397 1.00 56.28 90 GLY A C 1
ATOM 714 O O . GLY A 1 90 ? -24.913 -2.374 -5.288 1.00 56.28 90 GLY A O 1
ATOM 715 N N . ASP A 1 91 ? -22.717 -2.321 -5.841 1.00 38.81 91 ASP A N 1
ATOM 716 C CA . ASP A 1 91 ? -22.715 -1.348 -6.944 1.00 38.81 91 ASP A CA 1
ATOM 717 C C . ASP A 1 91 ? -22.091 -2.036 -8.170 1.00 38.81 91 ASP A C 1
ATOM 719 O O . ASP A 1 91 ? -21.129 -2.822 -7.967 1.00 38.81 91 ASP A 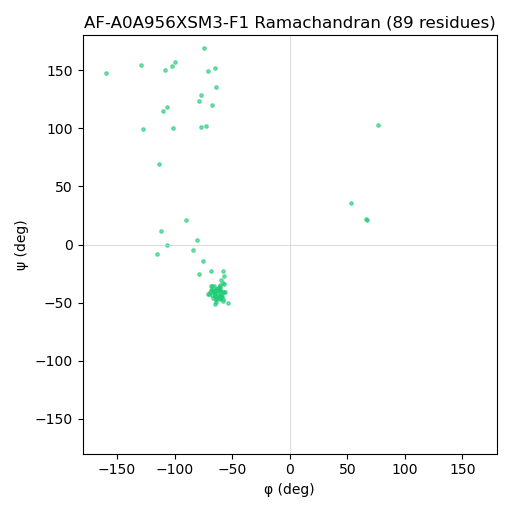O 1
#

Nearest PDB structures (foldseek):
  1e1n-assembly1_A  TM=8.557E-01  e=8.937E-03  Bos taurus
  1lqu-assembly1_A  TM=7.665E-01  e=3.965E-01  Mycobacterium tuberculosis

Sequence (91 aa):
TNRADAVESVNSMLADVENGTFWSPTVTDPAAMVDLLKERHVRYVTWADWLRLDQLELERGQQSGRPRRKFTTIEAMLEALDEAKKAAPGD

Radius of gyration: 19.61 Å; Cα contacts (8 Å, |Δi|>4): 34; chains: 1; bounding box: 46×30×44 Å

Solvent-accessible surface area (backbone atoms only — not comparable to full-atom values): 5568 Å² total; per-residue (Å²): 112,68,68,61,55,49,49,54,52,49,53,52,55,51,51,29,59,75,70,64,74,58,90,83,73,93,76,79,62,79,61,57,61,58,50,51,35,56,76,68,68,53,92,77,80,50,72,70,53,49,52,52,51,52,51,53,20,32,55,56,4,52,81,70,79,33,87,55,41,77,69,90,46,70,65,59,46,50,50,52,51,53,52,54,52,65,75,55,78,77,132